Protein AF-A0A7V4PDE4-F1 (afdb_monomer_lite)

Secondary structure (DSSP, 8-state):
------SSS--S-------HHHHHHHHHHHHHHS--TTS-HHHHHHHHHHHHS-HHHHHHHHHHHT-HHHHHHTHHHHHHHHHHHHHTTSS-HHHHHHHHHHTT--

Radius of gyration: 19.89 Å; chains: 1; bounding box: 66×29×40 Å

pLDDT: mean 78.21, std 15.35, range [40.22, 92.06]

Structure (mmCIF, N/CA/C/O backbone):
data_AF-A0A7V4PDE4-F1
#
_entry.id   AF-A0A7V4PDE4-F1
#
loop_
_atom_site.group_PDB
_atom_site.id
_atom_site.type_symbol
_atom_site.label_atom_id
_atom_site.label_alt_id
_atom_site.label_comp_id
_atom_site.label_asym_id
_atom_site.label_entity_id
_atom_site.label_seq_id
_atom_site.pdbx_PDB_ins_code
_atom_site.Cartn_x
_atom_site.Cartn_y
_atom_site.Cartn_z
_atom_site.occupancy
_atom_site.B_iso_or_equiv
_atom_site.auth_seq_id
_atom_site.auth_comp_id
_atom_site.auth_asym_id
_atom_site.auth_atom_id
_atom_site.pdbx_PDB_model_num
ATOM 1 N N . MET A 1 1 ? 51.454 1.286 24.499 1.00 43.53 1 MET A N 1
ATOM 2 C CA . MET A 1 1 ? 51.410 0.763 23.115 1.00 43.53 1 MET A CA 1
ATOM 3 C C . MET A 1 1 ? 50.533 -0.483 23.149 1.00 43.53 1 MET A C 1
ATOM 5 O O . MET A 1 1 ? 50.897 -1.407 23.845 1.00 43.53 1 MET A O 1
ATOM 9 N N . GLY A 1 2 ? 49.322 -0.579 22.615 1.00 47.91 2 GLY A N 1
ATOM 10 C CA . GLY A 1 2 ? 48.621 0.208 21.613 1.00 47.91 2 GLY A CA 1
ATOM 11 C C . GLY A 1 2 ? 48.205 -0.742 20.495 1.00 47.91 2 GLY A C 1
ATOM 12 O O . GLY A 1 2 ? 49.038 -0.965 19.641 1.00 47.91 2 GLY A O 1
ATOM 13 N N . VAL A 1 3 ? 46.988 -1.311 20.556 1.00 54.53 3 VAL A N 1
ATOM 14 C CA . VAL A 1 3 ? 46.068 -1.648 19.436 1.00 54.53 3 VAL A CA 1
ATOM 15 C C . VAL A 1 3 ? 44.953 -2.592 19.923 1.00 54.53 3 VAL A C 1
ATOM 17 O O . VAL A 1 3 ? 45.046 -3.802 19.778 1.00 54.53 3 VAL A O 1
ATOM 20 N N . LEU A 1 4 ? 43.871 -2.056 20.497 1.00 53.56 4 LEU A N 1
ATOM 21 C CA . LEU A 1 4 ? 42.638 -2.836 20.732 1.00 53.56 4 LEU A CA 1
ATOM 22 C C . LEU A 1 4 ? 41.371 -1.965 20.746 1.00 53.56 4 LEU A C 1
ATOM 24 O O . LEU A 1 4 ? 40.415 -2.249 21.452 1.00 53.56 4 LEU A O 1
ATOM 28 N N . ASN A 1 5 ? 41.339 -0.898 19.935 1.00 53.72 5 ASN A N 1
ATOM 29 C CA . ASN A 1 5 ? 40.182 0.008 19.867 1.00 53.72 5 ASN A CA 1
ATOM 30 C C . ASN A 1 5 ? 39.619 0.236 18.452 1.00 53.72 5 ASN A C 1
ATOM 32 O O . ASN A 1 5 ? 38.907 1.209 18.213 1.00 53.72 5 ASN A O 1
ATOM 36 N N . PHE A 1 6 ? 39.873 -0.680 17.510 1.00 54.81 6 PHE A N 1
ATOM 37 C CA . PHE A 1 6 ? 39.340 -0.584 16.141 1.00 54.81 6 PHE A CA 1
ATOM 38 C C . PHE A 1 6 ? 37.903 -1.127 15.979 1.00 54.81 6 PHE A C 1
ATOM 40 O O . PHE A 1 6 ? 37.349 -1.104 14.883 1.00 54.81 6 PHE A O 1
ATOM 47 N N . LEU A 1 7 ? 37.260 -1.574 17.067 1.00 54.69 7 LEU A N 1
ATOM 48 C CA . LEU A 1 7 ? 35.954 -2.251 17.040 1.00 54.69 7 LEU A CA 1
ATOM 49 C C . LEU A 1 7 ? 34.752 -1.363 17.431 1.00 54.69 7 LEU A C 1
ATOM 51 O O . LEU A 1 7 ? 33.705 -1.871 17.821 1.00 54.69 7 LEU A O 1
ATOM 55 N N . ARG A 1 8 ? 34.868 -0.028 17.349 1.00 49.66 8 ARG A N 1
ATOM 56 C CA . ARG A 1 8 ? 33.787 0.901 17.762 1.00 49.66 8 ARG A CA 1
ATOM 57 C C . ARG A 1 8 ? 33.509 2.034 16.766 1.00 49.66 8 ARG A C 1
ATOM 59 O O . ARG A 1 8 ? 33.055 3.106 17.155 1.00 49.66 8 ARG A O 1
ATOM 66 N N . LYS A 1 9 ? 33.761 1.820 15.468 1.00 44.75 9 LYS A N 1
ATOM 67 C CA . LYS A 1 9 ? 33.504 2.847 14.435 1.00 44.75 9 LYS A CA 1
ATOM 68 C C . LYS A 1 9 ? 32.886 2.323 13.134 1.00 44.75 9 LYS A C 1
ATOM 70 O O . LYS A 1 9 ? 33.188 2.822 12.059 1.00 44.75 9 LYS A O 1
ATOM 75 N N . LYS A 1 10 ? 31.980 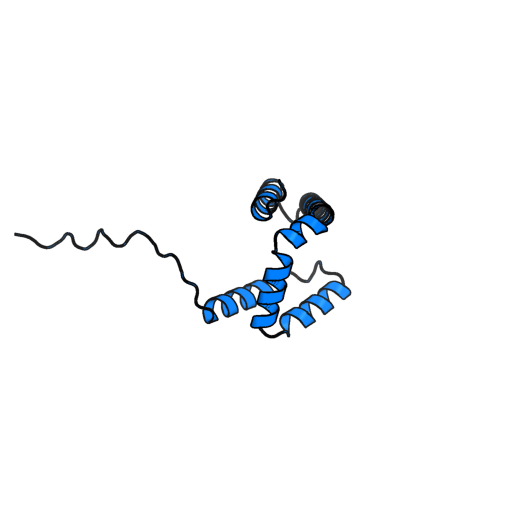1.347 13.229 1.00 40.22 10 LYS A N 1
ATOM 76 C CA . LYS A 1 10 ? 31.145 0.918 12.092 1.00 40.22 10 LYS A CA 1
ATOM 77 C C . LYS A 1 10 ? 29.689 0.691 12.512 1.00 40.22 10 LYS A C 1
ATOM 79 O O . LYS A 1 10 ? 29.110 -0.364 12.309 1.00 40.22 10 LYS A O 1
ATOM 84 N N . LYS A 1 11 ? 29.124 1.692 13.189 1.00 46.50 11 LYS A N 1
ATOM 85 C CA . LYS A 1 11 ? 27.699 1.767 13.537 1.00 46.50 11 LYS A CA 1
ATOM 86 C C . LYS A 1 11 ? 27.186 3.146 13.130 1.00 46.50 11 LYS A C 1
ATOM 88 O O . LYS A 1 11 ? 27.023 4.020 13.975 1.00 46.50 11 LYS A O 1
ATOM 93 N N . LYS A 1 12 ? 27.067 3.369 11.823 1.00 40.53 12 LYS A N 1
ATOM 94 C CA . LYS A 1 12 ? 26.284 4.453 11.220 1.00 40.53 12 LYS A CA 1
ATOM 95 C C . LYS A 1 12 ? 26.303 4.296 9.701 1.00 40.53 12 LYS A C 1
ATOM 97 O O . LYS A 1 12 ? 27.373 4.133 9.124 1.00 40.53 12 LYS A O 1
ATOM 102 N N . ASP A 1 13 ? 25.105 4.350 9.128 1.00 40.62 13 ASP A N 1
ATOM 103 C CA . ASP A 1 13 ? 24.817 4.509 7.701 1.00 40.62 13 ASP A CA 1
ATOM 104 C C . ASP A 1 13 ? 24.850 3.255 6.809 1.00 40.62 13 ASP A C 1
ATOM 106 O O . ASP A 1 13 ? 25.374 3.288 5.698 1.00 40.62 13 ASP A O 1
ATOM 110 N N . ASP A 1 14 ? 24.140 2.195 7.209 1.00 41.78 14 ASP A N 1
ATOM 111 C CA . ASP A 1 14 ? 23.467 1.316 6.237 1.00 41.78 14 ASP A CA 1
ATOM 112 C C . ASP A 1 14 ? 22.254 2.062 5.648 1.00 41.78 14 ASP A C 1
ATOM 114 O O . ASP A 1 14 ? 21.092 1.812 5.962 1.00 41.78 14 ASP A O 1
ATOM 118 N N . LYS A 1 15 ? 22.529 3.050 4.787 1.00 46.59 15 LYS A N 1
ATOM 119 C CA . LYS A 1 15 ? 21.591 3.407 3.721 1.00 46.59 15 LYS A CA 1
ATOM 120 C C . LYS A 1 15 ? 21.648 2.252 2.731 1.00 46.59 15 LYS A C 1
ATOM 122 O O . LYS A 1 15 ? 22.464 2.283 1.810 1.00 46.59 15 LYS A O 1
ATOM 127 N N . GLU A 1 16 ? 20.806 1.243 2.941 1.00 47.50 16 GLU A N 1
ATOM 128 C CA . GLU A 1 16 ? 20.565 0.181 1.969 1.00 47.50 16 GLU A CA 1
ATOM 129 C C . GLU A 1 16 ? 20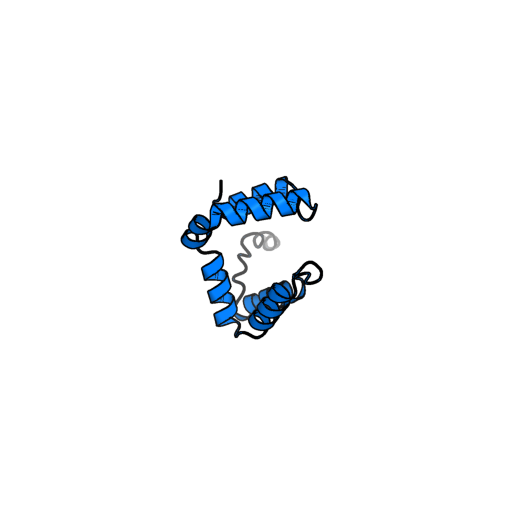.196 0.823 0.627 1.00 47.50 16 GLU A C 1
ATOM 131 O O . GLU A 1 16 ? 19.063 1.238 0.370 1.00 47.50 16 GLU A O 1
ATOM 136 N N . LYS A 1 17 ? 21.180 0.927 -0.267 1.00 51.72 17 LYS A N 1
ATOM 137 C CA . LYS A 1 17 ? 20.922 1.033 -1.696 1.00 51.72 17 LYS A CA 1
ATOM 138 C C . LYS A 1 17 ? 20.459 -0.350 -2.135 1.00 51.72 17 LYS A C 1
ATOM 140 O O . LYS A 1 17 ? 21.243 -1.110 -2.686 1.00 51.72 17 LYS A O 1
ATOM 145 N N . ILE A 1 18 ? 19.198 -0.660 -1.837 1.00 52.47 18 ILE A N 1
ATOM 146 C CA . ILE A 1 18 ? 18.480 -1.828 -2.348 1.00 52.47 18 ILE A CA 1
ATOM 147 C C . ILE A 1 18 ? 18.695 -1.822 -3.869 1.00 52.47 18 ILE A C 1
ATOM 149 O O . ILE A 1 18 ? 18.256 -0.880 -4.544 1.00 52.47 18 ILE A O 1
ATOM 153 N N . GLY A 1 19 ? 19.453 -2.787 -4.399 1.00 54.97 19 GLY A N 1
ATOM 154 C CA . GLY A 1 19 ? 19.723 -2.876 -5.832 1.00 54.97 19 GLY A CA 1
ATOM 155 C C . GLY A 1 19 ? 18.417 -3.086 -6.599 1.00 54.97 19 GLY A C 1
ATOM 156 O O . GLY A 1 19 ? 17.436 -3.566 -6.037 1.00 54.97 19 GLY A O 1
ATOM 157 N N . ASP A 1 20 ? 18.361 -2.748 -7.890 1.00 59.50 20 ASP A N 1
ATOM 158 C CA . ASP A 1 20 ? 17.165 -2.985 -8.724 1.00 59.50 20 ASP A CA 1
ATOM 159 C C . ASP A 1 20 ? 16.665 -4.447 -8.657 1.00 59.50 20 ASP A C 1
ATOM 161 O O . ASP A 1 20 ? 15.468 -4.710 -8.770 1.00 59.50 20 ASP A O 1
ATOM 165 N N . GLN A 1 21 ? 17.566 -5.407 -8.413 1.00 60.03 21 GLN A N 1
ATOM 166 C CA . GLN A 1 21 ? 17.213 -6.813 -8.190 1.00 60.03 21 GLN A CA 1
ATOM 167 C C . GLN A 1 21 ? 16.520 -7.047 -6.838 1.00 60.03 21 GLN A C 1
ATOM 169 O O . GLN A 1 21 ? 15.510 -7.752 -6.789 1.00 60.03 21 GLN A O 1
ATOM 174 N N . ASP A 1 22 ? 16.992 -6.405 -5.772 1.00 65.88 22 ASP A N 1
ATOM 175 C CA . ASP A 1 22 ? 16.397 -6.492 -4.438 1.00 65.88 22 ASP A CA 1
ATOM 176 C C . ASP A 1 22 ? 15.041 -5.773 -4.386 1.00 65.88 22 ASP A C 1
ATOM 178 O O . ASP A 1 22 ? 14.090 -6.285 -3.803 1.00 65.88 22 ASP A O 1
ATOM 182 N N . LYS A 1 23 ? 14.883 -4.639 -5.088 1.00 66.81 23 LYS A N 1
ATOM 183 C CA . LYS A 1 23 ? 13.586 -3.942 -5.202 1.00 66.81 23 LYS A CA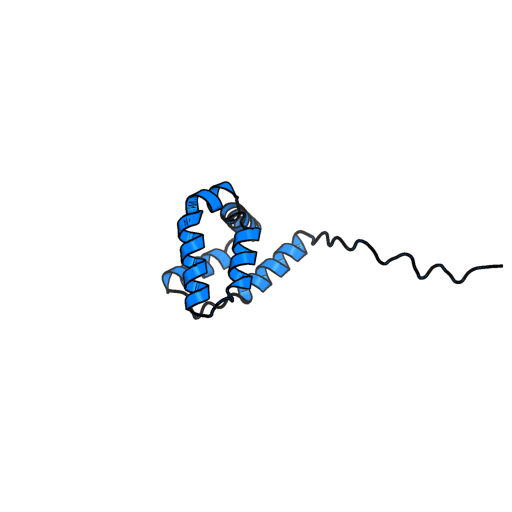 1
ATOM 184 C C . LYS A 1 23 ? 12.543 -4.808 -5.889 1.00 66.81 23 LYS A C 1
ATOM 186 O O . LYS A 1 23 ? 11.397 -4.846 -5.449 1.00 66.81 23 LYS A O 1
ATOM 191 N N . LYS A 1 24 ? 12.940 -5.535 -6.937 1.00 69.62 24 LYS A N 1
ATOM 192 C CA . LYS A 1 24 ? 12.066 -6.487 -7.628 1.00 69.62 24 LYS A CA 1
ATOM 193 C C . LYS A 1 24 ? 11.662 -7.644 -6.715 1.00 69.62 24 LYS A C 1
ATOM 195 O O . LYS A 1 24 ? 10.495 -8.018 -6.726 1.00 69.62 24 LYS A O 1
ATOM 200 N N . ALA A 1 25 ? 12.592 -8.196 -5.937 1.00 74.38 25 ALA A N 1
ATOM 201 C CA . ALA A 1 25 ? 12.297 -9.272 -4.991 1.00 74.38 25 ALA A CA 1
ATOM 202 C C . ALA A 1 25 ? 11.352 -8.805 -3.871 1.00 74.38 25 ALA A C 1
ATOM 204 O O . ALA A 1 25 ? 10.356 -9.469 -3.590 1.00 74.38 25 ALA A O 1
ATOM 205 N N . VAL A 1 26 ? 11.606 -7.623 -3.304 1.00 77.00 26 VAL A N 1
ATOM 206 C CA . VAL A 1 26 ? 10.755 -7.003 -2.279 1.00 77.00 26 VAL A CA 1
ATOM 207 C C . VAL A 1 26 ? 9.372 -6.674 -2.836 1.00 77.00 26 VAL A C 1
ATOM 209 O O . VAL A 1 26 ? 8.371 -6.937 -2.175 1.00 77.00 26 VAL A O 1
ATOM 212 N N . LEU A 1 27 ? 9.287 -6.145 -4.059 1.00 76.38 27 LEU A N 1
ATOM 213 C CA . LEU A 1 27 ? 8.012 -5.846 -4.704 1.00 76.38 27 LEU A CA 1
ATOM 214 C C . LEU A 1 27 ? 7.213 -7.124 -4.990 1.00 76.38 27 LEU A C 1
ATOM 216 O O . LEU A 1 27 ? 6.021 -7.171 -4.709 1.00 76.38 27 LEU A O 1
ATOM 220 N N . ASP A 1 28 ? 7.857 -8.173 -5.500 1.00 79.00 28 ASP A N 1
ATOM 221 C CA . ASP A 1 28 ? 7.216 -9.468 -5.752 1.00 79.00 28 ASP A CA 1
ATOM 222 C C . ASP A 1 28 ? 6.699 -10.103 -4.451 1.00 79.00 28 ASP A C 1
ATOM 224 O O . ASP A 1 28 ? 5.574 -10.602 -4.390 1.00 79.00 28 ASP A O 1
ATOM 228 N N . GLN A 1 29 ? 7.485 -10.007 -3.376 1.00 81.88 29 GLN A N 1
ATOM 229 C CA . GLN A 1 29 ? 7.096 -10.475 -2.051 1.00 81.88 29 GLN A CA 1
ATOM 230 C C . GLN A 1 29 ? 5.938 -9.652 -1.473 1.00 81.88 29 GLN A C 1
ATOM 232 O O . GLN A 1 29 ? 4.969 -10.230 -0.981 1.00 81.88 29 GLN A O 1
ATOM 237 N N . ALA A 1 30 ? 5.974 -8.324 -1.608 1.00 79.75 30 ALA A N 1
ATOM 238 C CA . ALA A 1 30 ? 4.883 -7.446 -1.196 1.00 79.75 30 ALA A CA 1
ATOM 239 C C . ALA A 1 30 ? 3.589 -7.762 -1.959 1.00 79.75 30 ALA A C 1
ATOM 241 O O . ALA A 1 30 ? 2.531 -7.878 -1.348 1.00 79.75 30 ALA A O 1
ATOM 242 N N . LEU A 1 31 ? 3.665 -7.990 -3.275 1.00 81.81 31 LEU A N 1
ATOM 243 C CA . LEU A 1 31 ? 2.515 -8.377 -4.097 1.00 81.81 31 LEU A CA 1
ATOM 244 C C . LEU A 1 31 ? 1.963 -9.762 -3.742 1.00 81.81 31 LEU A C 1
ATOM 246 O O . LEU A 1 31 ? 0.781 -10.016 -3.947 1.00 81.81 31 LEU A O 1
ATOM 250 N N . LYS A 1 32 ? 2.775 -10.673 -3.208 1.00 81.38 32 LYS A N 1
ATOM 251 C CA . LYS A 1 32 ? 2.289 -11.970 -2.708 1.00 81.38 32 LYS A CA 1
ATOM 252 C C . LYS A 1 32 ? 1.603 -11.864 -1.347 1.00 81.38 32 LYS A C 1
ATOM 254 O O . LYS A 1 32 ? 0.751 -12.691 -1.045 1.00 81.38 32 LYS A O 1
ATOM 259 N N . MET A 1 33 ? 1.960 -10.858 -0.548 1.00 79.31 33 MET A N 1
ATOM 260 C CA . MET A 1 33 ? 1.375 -10.602 0.773 1.00 79.31 33 MET A CA 1
ATOM 261 C C . MET A 1 33 ? 0.071 -9.797 0.724 1.00 79.31 33 MET A C 1
ATOM 263 O O . MET A 1 33 ? -0.596 -9.663 1.748 1.00 79.31 33 MET A O 1
ATOM 267 N N . VAL A 1 34 ? -0.305 -9.256 -0.438 1.00 81.00 34 VAL A N 1
ATOM 268 C CA . VAL A 1 34 ? -1.587 -8.563 -0.595 1.00 81.00 34 VAL A CA 1
ATOM 269 C C . VAL A 1 34 ? -2.728 -9.560 -0.404 1.00 81.00 34 VAL A C 1
ATOM 271 O O . VAL A 1 34 ? -2.887 -10.496 -1.189 1.00 81.00 34 VAL A O 1
ATOM 274 N N . ASP A 1 35 ? -3.555 -9.326 0.614 1.00 81.56 35 ASP A N 1
ATOM 275 C CA . ASP A 1 35 ? -4.772 -10.100 0.810 1.00 81.56 35 ASP A CA 1
ATOM 276 C C . ASP A 1 35 ? -5.788 -9.771 -0.290 1.00 81.56 35 ASP A C 1
ATOM 278 O O . ASP A 1 35 ? -6.323 -8.666 -0.388 1.00 81.56 35 ASP A O 1
ATOM 282 N N . THR A 1 36 ? -6.053 -10.759 -1.140 1.00 82.12 36 THR A N 1
ATOM 283 C CA . THR A 1 36 ? -7.032 -10.638 -2.224 1.00 82.12 36 THR A CA 1
ATOM 284 C C . THR A 1 36 ? -8.436 -11.059 -1.792 1.00 82.12 36 THR A C 1
ATOM 286 O O . THR A 1 36 ? -9.377 -10.911 -2.570 1.00 82.12 36 THR A O 1
ATOM 289 N N . SER A 1 37 ? -8.618 -11.571 -0.572 1.00 81.94 37 SER A N 1
ATOM 290 C CA . SER A 1 37 ? -9.898 -12.110 -0.091 1.00 81.94 37 SER A CA 1
ATOM 291 C C . SER A 1 37 ? -10.984 -11.038 -0.029 1.00 81.94 37 SER A C 1
ATOM 293 O O . SER A 1 37 ? -12.123 -11.297 -0.410 1.00 81.94 37 SER A O 1
ATOM 295 N N . SER A 1 38 ? -10.604 -9.816 0.346 1.00 78.62 38 SER A N 1
ATOM 296 C CA . SER A 1 38 ? -11.477 -8.639 0.420 1.00 78.62 38 SER A CA 1
ATOM 297 C C . SER A 1 38 ? -11.696 -7.925 -0.923 1.00 78.62 38 SER A C 1
ATOM 299 O O . SER A 1 38 ? -12.483 -6.983 -1.000 1.00 78.62 38 SER A O 1
ATOM 301 N N . MET A 1 39 ? -11.034 -8.364 -2.001 1.00 84.88 39 MET A N 1
ATOM 302 C CA . MET A 1 39 ? -11.141 -7.726 -3.315 1.00 84.88 39 MET A CA 1
ATOM 303 C C . MET A 1 39 ? -12.368 -8.202 -4.104 1.00 84.88 39 MET A C 1
ATOM 305 O O . MET A 1 39 ? -12.663 -9.399 -4.187 1.00 84.88 39 MET A O 1
ATOM 309 N N . SER A 1 40 ? -13.017 -7.267 -4.800 1.00 89.75 40 SER A N 1
ATOM 310 C CA . SER A 1 40 ? -14.025 -7.566 -5.826 1.00 89.75 40 SER A CA 1
ATOM 311 C C . SER A 1 40 ? -13.417 -8.360 -6.995 1.00 89.75 40 SER A C 1
ATOM 313 O O . SER A 1 40 ? -12.220 -8.269 -7.271 1.00 89.75 40 SER A O 1
ATOM 315 N N . MET A 1 41 ? -14.238 -9.112 -7.738 1.00 90.56 41 MET A N 1
ATOM 316 C CA . MET A 1 41 ? -13.818 -9.890 -8.916 1.00 90.56 41 MET A CA 1
ATOM 317 C C . MET A 1 41 ? -13.021 -9.035 -9.919 1.00 90.56 41 MET A C 1
ATOM 319 O O . MET A 1 41 ? -11.976 -9.459 -10.409 1.00 90.56 41 MET A O 1
ATOM 323 N N . ALA A 1 42 ? -13.465 -7.798 -10.163 1.00 90.69 42 ALA A N 1
ATOM 324 C CA . ALA A 1 42 ? -12.778 -6.861 -11.052 1.00 90.69 42 ALA A CA 1
ATOM 325 C C . ALA A 1 42 ? -11.395 -6.450 -10.515 1.00 90.69 42 ALA A C 1
ATOM 327 O O . ALA A 1 42 ? -10.420 -6.405 -11.265 1.00 90.69 42 ALA A O 1
ATOM 328 N N . GLN A 1 43 ? -11.288 -6.217 -9.204 1.00 87.31 43 GLN A N 1
ATOM 329 C CA . GLN A 1 43 ? -10.026 -5.884 -8.537 1.00 87.31 43 GLN A CA 1
ATOM 330 C C . GLN A 1 43 ? -9.057 -7.074 -8.555 1.00 87.31 43 GLN A C 1
ATOM 332 O O . GLN A 1 43 ? -7.883 -6.892 -8.861 1.00 87.31 43 GLN A O 1
ATOM 337 N N . LYS A 1 44 ? -9.550 -8.301 -8.337 1.00 89.44 44 LYS A N 1
ATOM 338 C CA . LYS A 1 44 ? -8.757 -9.538 -8.450 1.00 89.44 44 LYS A CA 1
ATOM 339 C C . LYS A 1 44 ? -8.183 -9.725 -9.853 1.00 89.44 44 LYS A C 1
ATOM 341 O O . LYS A 1 44 ? -7.024 -10.112 -10.000 1.00 89.44 44 LYS A O 1
ATOM 346 N N . VAL A 1 45 ? -8.977 -9.448 -10.890 1.00 92.06 45 VAL A N 1
ATOM 347 C CA . VAL A 1 45 ? -8.521 -9.521 -12.287 1.00 92.06 45 VAL A CA 1
ATOM 348 C C . VAL A 1 45 ? -7.468 -8.451 -12.565 1.00 92.06 45 VAL A C 1
ATOM 350 O O . VAL A 1 45 ? -6.395 -8.786 -13.062 1.00 92.06 45 VAL A O 1
ATOM 353 N N . ALA A 1 46 ? -7.722 -7.196 -12.186 1.00 88.88 46 ALA A N 1
ATOM 354 C CA . ALA A 1 46 ? -6.754 -6.111 -12.340 1.00 88.88 46 ALA A CA 1
ATOM 355 C C . ALA A 1 46 ? -5.434 -6.415 -11.613 1.00 88.88 46 ALA A C 1
ATOM 357 O O . ALA A 1 46 ? -4.357 -6.214 -12.174 1.00 88.88 46 ALA A O 1
ATOM 358 N N . PHE A 1 47 ? -5.510 -6.981 -10.408 1.00 90.00 47 PHE A N 1
ATOM 359 C CA . PHE A 1 47 ? -4.348 -7.390 -9.631 1.00 90.00 47 PHE A CA 1
ATOM 360 C C . PHE A 1 47 ? -3.564 -8.526 -10.298 1.00 90.00 47 PHE A C 1
ATOM 362 O O . PHE A 1 47 ? -2.346 -8.434 -10.430 1.00 90.00 47 PHE A O 1
ATOM 369 N N . LYS A 1 48 ? -4.242 -9.560 -10.814 1.00 89.94 48 LYS A N 1
ATOM 370 C CA . LYS A 1 48 ? -3.590 -10.632 -11.588 1.00 89.94 48 LYS A CA 1
ATOM 371 C C . LYS A 1 48 ? -2.916 -10.110 -12.854 1.00 89.94 48 LYS A C 1
ATOM 373 O O . LYS A 1 48 ? -1.823 -10.560 -13.190 1.00 89.94 48 LYS A O 1
ATOM 378 N N . VAL A 1 49 ? -3.552 -9.181 -13.569 1.00 90.12 49 VAL A N 1
ATOM 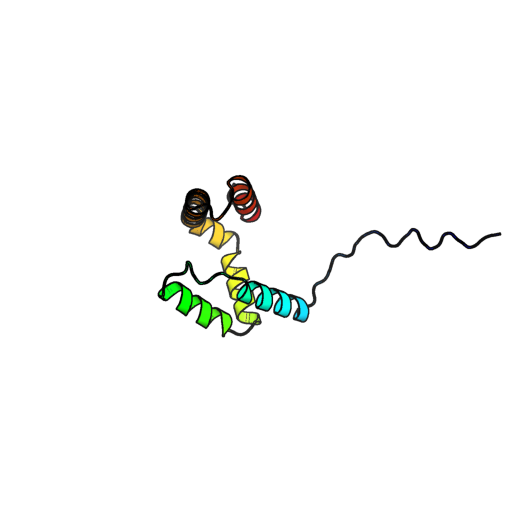379 C CA . VAL A 1 49 ? -2.944 -8.533 -14.743 1.00 90.12 49 VAL A CA 1
ATOM 380 C C . VAL A 1 49 ? -1.711 -7.743 -14.314 1.00 90.12 49 VAL A C 1
ATOM 382 O O . VAL A 1 49 ? -0.664 -7.863 -14.945 1.00 90.12 49 VAL A O 1
ATOM 385 N N . PHE A 1 50 ? -1.801 -7.011 -13.203 1.00 88.00 50 PHE A N 1
ATOM 386 C CA . PHE A 1 50 ? -0.680 -6.275 -12.634 1.00 88.00 50 PHE A CA 1
ATOM 387 C C . PHE A 1 50 ? 0.495 -7.185 -12.264 1.00 88.00 50 PHE A C 1
ATOM 389 O O . PHE A 1 50 ? 1.613 -6.926 -12.702 1.00 88.00 50 PHE A O 1
ATOM 396 N N . GLN A 1 51 ? 0.253 -8.291 -11.559 1.00 86.62 51 GLN A N 1
ATOM 397 C CA . GLN A 1 51 ? 1.280 -9.275 -11.193 1.00 86.62 51 GLN A CA 1
ATOM 398 C C . GLN A 1 51 ? 1.973 -9.904 -12.411 1.00 86.62 51 GLN A C 1
ATOM 400 O O . GLN A 1 51 ? 3.155 -10.226 -12.345 1.00 86.62 51 GLN A O 1
ATOM 405 N N . LYS A 1 52 ? 1.264 -10.051 -13.537 1.00 88.25 52 LYS A N 1
ATOM 406 C CA . LYS A 1 52 ? 1.824 -10.581 -14.791 1.00 88.25 52 LYS A CA 1
ATOM 407 C C . LYS A 1 52 ? 2.607 -9.549 -15.612 1.00 88.25 52 LYS A C 1
ATOM 409 O O . LYS A 1 52 ? 3.260 -9.929 -16.582 1.00 88.25 52 LYS A O 1
ATOM 414 N N . MET A 1 53 ? 2.538 -8.257 -15.278 1.00 87.12 53 MET A N 1
ATOM 415 C CA . MET A 1 53 ? 3.299 -7.229 -15.992 1.00 87.12 53 MET A CA 1
ATOM 416 C C . MET A 1 53 ? 4.808 -7.315 -15.696 1.00 87.12 53 MET A C 1
ATOM 418 O O . MET A 1 53 ? 5.207 -7.748 -14.618 1.00 87.12 53 MET A O 1
ATOM 422 N N . PRO A 1 54 ? 5.677 -6.847 -16.615 1.00 87.56 54 PRO A N 1
ATOM 423 C CA . PRO A 1 54 ? 7.109 -6.739 -16.349 1.00 87.56 54 PRO A CA 1
ATOM 424 C C . PRO A 1 54 ? 7.388 -5.835 -15.144 1.00 87.56 54 PRO A C 1
ATOM 426 O O . PRO A 1 54 ? 6.771 -4.777 -15.023 1.00 87.56 54 PRO A O 1
ATOM 429 N N . ALA A 1 55 ? 8.387 -6.180 -14.326 1.00 82.44 55 ALA A N 1
ATOM 430 C CA . ALA A 1 55 ? 8.751 -5.418 -13.124 1.00 82.44 55 ALA A CA 1
ATOM 431 C C . ALA A 1 55 ? 8.968 -3.918 -13.396 1.00 82.44 55 ALA A C 1
ATOM 433 O O . ALA A 1 55 ? 8.477 -3.076 -12.654 1.00 82.44 55 ALA A O 1
ATOM 434 N N . LYS A 1 56 ? 9.600 -3.567 -14.526 1.00 84.94 56 LYS A N 1
ATOM 435 C CA . LYS A 1 56 ? 9.770 -2.161 -14.937 1.00 84.94 56 LYS A CA 1
ATOM 436 C C . LYS A 1 56 ? 8.435 -1.425 -15.097 1.00 84.94 56 LYS A C 1
ATOM 438 O O . LYS A 1 56 ? 8.315 -0.283 -14.671 1.00 84.94 56 LYS A O 1
ATOM 443 N N . LYS A 1 57 ? 7.426 -2.081 -15.681 1.00 85.06 57 LYS A N 1
ATOM 444 C CA . LYS A 1 57 ? 6.084 -1.504 -15.840 1.00 85.06 57 LYS A CA 1
ATOM 445 C C . LYS A 1 57 ? 5.316 -1.476 -14.523 1.00 85.06 57 LYS A C 1
ATOM 447 O O . LYS A 1 57 ? 4.599 -0.515 -14.277 1.00 85.06 57 LYS A O 1
ATOM 452 N N . GLN A 1 58 ? 5.469 -2.493 -13.676 1.00 85.06 58 GLN A N 1
ATOM 453 C CA . GLN A 1 58 ? 4.881 -2.497 -12.334 1.00 85.06 58 GLN A CA 1
ATOM 454 C C . GLN A 1 58 ? 5.401 -1.317 -11.509 1.00 85.06 58 GLN A C 1
ATOM 456 O O . GLN A 1 58 ? 4.606 -0.555 -10.964 1.00 85.06 58 GLN A O 1
ATOM 461 N N . GLU A 1 59 ? 6.721 -1.113 -11.490 1.00 84.12 59 GLU A N 1
ATOM 462 C CA . GLU A 1 59 ? 7.331 0.041 -10.834 1.00 84.12 59 GLU A CA 1
ATOM 463 C C . GLU A 1 59 ? 6.854 1.360 -11.431 1.00 84.12 59 GLU A C 1
ATOM 465 O O . GLU A 1 59 ? 6.528 2.278 -10.687 1.00 84.12 59 GLU A O 1
ATOM 470 N N . GLU A 1 60 ? 6.796 1.476 -12.758 1.00 87.25 60 GLU A N 1
ATOM 471 C CA . GLU A 1 60 ? 6.326 2.694 -13.417 1.00 87.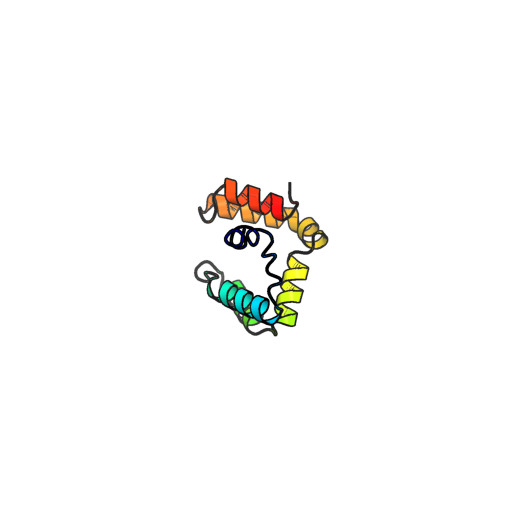25 60 GLU A CA 1
ATOM 472 C C . GLU A 1 60 ? 4.875 3.020 -13.036 1.00 87.25 60 GLU A C 1
ATOM 474 O O . GLU A 1 60 ? 4.554 4.168 -12.739 1.00 87.25 60 GLU A O 1
ATOM 479 N N . MET A 1 61 ? 4.004 2.012 -12.988 1.00 85.19 61 MET A N 1
ATOM 480 C CA . MET A 1 61 ? 2.606 2.162 -12.581 1.00 85.19 61 MET A CA 1
ATOM 481 C C . MET A 1 61 ? 2.487 2.552 -11.106 1.00 85.19 61 MET A C 1
ATOM 483 O O . MET A 1 61 ? 1.733 3.468 -10.785 1.00 85.19 61 MET A O 1
ATOM 487 N N . ILE A 1 62 ? 3.272 1.931 -10.219 1.00 85.06 62 ILE A N 1
ATOM 488 C CA . ILE A 1 62 ? 3.323 2.304 -8.798 1.00 85.06 62 ILE A CA 1
ATOM 489 C C . ILE A 1 62 ? 3.844 3.734 -8.641 1.00 85.06 62 ILE A C 1
ATOM 491 O O . ILE A 1 62 ? 3.241 4.532 -7.931 1.00 85.06 62 ILE A O 1
ATOM 495 N N . ARG A 1 63 ? 4.914 4.105 -9.351 1.00 85.44 63 ARG A N 1
ATOM 496 C CA . ARG A 1 63 ? 5.459 5.472 -9.350 1.00 85.44 63 ARG A CA 1
ATOM 497 C C . ARG A 1 63 ? 4.443 6.485 -9.865 1.00 85.44 63 ARG A C 1
ATOM 499 O O . ARG A 1 63 ? 4.338 7.570 -9.306 1.00 85.44 63 ARG A O 1
ATOM 506 N N . LYS A 1 64 ? 3.676 6.143 -10.904 1.00 85.31 64 LYS A N 1
ATOM 507 C CA . LYS A 1 64 ? 2.583 6.983 -11.416 1.00 85.31 64 LYS A CA 1
ATOM 508 C C . LYS A 1 64 ? 1.459 7.124 -10.397 1.00 85.31 64 LYS A C 1
ATOM 510 O O . LYS A 1 64 ? 0.956 8.230 -10.225 1.00 85.31 64 LYS A O 1
ATOM 515 N N . ALA A 1 65 ? 1.078 6.047 -9.718 1.00 81.75 65 ALA A N 1
ATOM 516 C CA . ALA A 1 65 ? 0.056 6.086 -8.675 1.00 81.75 65 ALA A CA 1
ATOM 517 C C . ALA A 1 65 ? 0.503 6.927 -7.467 1.00 81.75 65 ALA A C 1
ATOM 519 O O . ALA A 1 65 ? -0.284 7.704 -6.938 1.00 81.75 65 ALA A O 1
ATOM 520 N N . LEU A 1 66 ? 1.781 6.832 -7.086 1.00 82.56 66 LEU A N 1
ATOM 521 C CA . LEU A 1 66 ? 2.383 7.598 -5.992 1.00 82.56 66 LEU A CA 1
ATOM 522 C C . LEU A 1 66 ? 2.831 9.011 -6.399 1.00 82.56 66 LEU A C 1
ATOM 524 O O . LEU A 1 66 ? 3.404 9.735 -5.586 1.00 82.56 66 LEU A O 1
ATOM 528 N N . ASN A 1 67 ? 2.599 9.424 -7.647 1.00 88.19 67 ASN A N 1
ATOM 529 C CA . ASN A 1 67 ? 2.951 10.767 -8.082 1.00 88.19 67 ASN A CA 1
ATOM 530 C C . ASN A 1 67 ? 2.065 11.786 -7.339 1.00 88.19 67 ASN A C 1
ATOM 532 O O . ASN A 1 67 ? 0.836 11.665 -7.400 1.00 88.19 67 ASN A O 1
ATOM 536 N N . PRO A 1 68 ? 2.643 12.817 -6.697 1.00 82.00 68 PRO A N 1
ATOM 537 C CA . PRO A 1 68 ? 1.888 13.809 -5.934 1.00 82.00 68 PRO A CA 1
ATOM 538 C C . PRO A 1 68 ? 0.779 14.490 -6.745 1.00 82.00 68 PRO A C 1
ATOM 540 O O . PRO A 1 68 ? -0.280 14.773 -6.194 1.00 82.00 68 PRO A O 1
ATOM 543 N N . GLN A 1 69 ? 0.960 14.699 -8.054 1.00 85.31 69 GLN A N 1
ATOM 544 C CA . GLN A 1 69 ? -0.091 15.275 -8.900 1.00 85.31 69 GLN A CA 1
ATOM 545 C C . GLN A 1 69 ? -1.318 14.360 -9.008 1.00 85.31 69 GLN A C 1
ATOM 547 O O . GLN A 1 69 ? -2.451 14.833 -8.975 1.00 85.31 69 GLN A O 1
ATOM 552 N N . ASN A 1 70 ? -1.106 13.048 -9.114 1.00 84.00 70 ASN A N 1
ATOM 553 C CA . ASN A 1 70 ? -2.194 12.075 -9.188 1.00 84.00 70 ASN A CA 1
ATOM 554 C C . ASN A 1 70 ? -2.844 11.869 -7.820 1.00 84.00 70 ASN A C 1
ATOM 556 O O . ASN A 1 70 ? -4.068 11.833 -7.727 1.00 84.00 70 ASN A O 1
ATOM 560 N N . ILE A 1 71 ? -2.034 11.829 -6.760 1.00 85.00 71 ILE A N 1
ATOM 561 C CA . ILE A 1 71 ? -2.513 11.785 -5.377 1.00 85.00 71 ILE A CA 1
ATOM 562 C C . ILE A 1 71 ? -3.405 12.996 -5.070 1.00 85.00 71 ILE A C 1
ATOM 564 O O . ILE A 1 71 ? -4.454 12.837 -4.456 1.00 85.00 71 ILE A O 1
ATOM 568 N N . GLN A 1 72 ? -3.031 14.201 -5.512 1.00 85.25 72 GLN A N 1
ATOM 569 C CA . GLN A 1 72 ? -3.847 15.401 -5.314 1.00 85.25 72 GLN A CA 1
ATOM 570 C C . GLN A 1 72 ? -5.152 15.354 -6.111 1.00 85.25 72 GLN A C 1
ATOM 572 O O . GLN A 1 72 ? -6.208 15.658 -5.556 1.00 85.25 72 GLN A O 1
ATOM 577 N N . LYS A 1 73 ? -5.103 14.926 -7.381 1.00 87.69 73 LYS A N 1
ATOM 578 C CA . LYS A 1 73 ? -6.305 14.753 -8.217 1.00 87.69 73 LYS A CA 1
ATOM 579 C C . LYS A 1 73 ? -7.297 13.764 -7.605 1.00 87.69 73 LYS A C 1
ATOM 581 O O . LYS A 1 73 ? -8.498 14.001 -7.633 1.00 87.69 73 LYS A O 1
ATOM 586 N N . GLU A 1 74 ? -6.795 12.685 -7.011 1.00 87.50 74 GLU A N 1
ATOM 587 C CA . GLU A 1 74 ? -7.605 11.634 -6.389 1.00 87.50 74 GLU A CA 1
ATOM 588 C C . GLU A 1 74 ? -7.729 11.789 -4.858 1.00 87.50 74 GLU A C 1
ATOM 590 O O . GLU A 1 74 ? -8.254 10.897 -4.187 1.00 87.50 74 GLU A O 1
ATOM 595 N N . LYS A 1 75 ? -7.306 12.932 -4.283 1.00 85.56 75 LYS A N 1
ATOM 596 C CA . LYS A 1 75 ? -7.249 13.178 -2.824 1.00 85.56 75 LYS A CA 1
ATOM 597 C C . LYS A 1 75 ? -8.562 12.826 -2.135 1.00 85.56 75 LYS A C 1
ATOM 599 O O . LYS A 1 75 ? -8.557 12.142 -1.114 1.00 85.56 75 LYS A O 1
ATOM 604 N N . GLY A 1 76 ? -9.687 13.269 -2.698 1.00 87.69 76 GLY A N 1
ATOM 605 C CA . GLY A 1 76 ? -11.016 13.012 -2.140 1.00 87.69 76 GLY A CA 1
ATOM 606 C C . GLY A 1 76 ? -11.329 11.518 -2.020 1.00 87.69 76 GLY A C 1
ATOM 607 O O . GLY A 1 76 ? -11.776 11.069 -0.965 1.00 87.69 76 GLY A O 1
ATOM 608 N N . LYS A 1 77 ? -11.025 10.735 -3.064 1.00 88.25 77 LYS A N 1
ATOM 609 C CA . LYS A 1 77 ? -11.255 9.284 -3.068 1.00 88.25 77 LYS A CA 1
ATOM 610 C C . LYS A 1 77 ? -10.313 8.561 -2.111 1.00 88.25 77 LYS A C 1
ATOM 612 O O . LYS A 1 77 ? -10.771 7.715 -1.352 1.00 88.25 77 LYS A O 1
ATOM 617 N N . ILE A 1 78 ? -9.034 8.940 -2.080 1.00 86.06 78 ILE A N 1
ATOM 618 C CA . ILE A 1 78 ? -8.044 8.352 -1.162 1.00 86.06 78 ILE A CA 1
ATOM 619 C C . ILE A 1 78 ? -8.452 8.597 0.297 1.00 86.06 78 ILE A C 1
ATOM 621 O O . ILE A 1 78 ? -8.420 7.686 1.120 1.00 86.06 78 ILE A O 1
ATOM 625 N N . LEU A 1 79 ? -8.893 9.813 0.631 1.00 90.19 79 LEU A N 1
ATOM 626 C CA . LEU A 1 79 ? -9.362 10.135 1.980 1.00 90.19 79 LEU A CA 1
ATOM 627 C C . LEU A 1 79 ? -10.637 9.371 2.355 1.00 90.19 79 LEU A C 1
ATOM 629 O O . LEU A 1 79 ? -10.765 8.954 3.507 1.00 90.19 79 LEU A O 1
ATOM 633 N N . ALA A 1 80 ? -11.565 9.192 1.412 1.00 91.19 80 ALA A N 1
ATOM 634 C CA . ALA A 1 80 ? -12.773 8.401 1.630 1.00 91.19 80 ALA A CA 1
ATOM 635 C C . ALA A 1 80 ? -12.434 6.927 1.891 1.00 91.19 80 ALA A C 1
ATOM 637 O O . ALA A 1 80 ? -12.891 6.372 2.887 1.00 91.19 80 ALA A O 1
ATOM 638 N N . GLN A 1 81 ? -11.554 6.340 1.078 1.00 88.69 81 GLN A N 1
ATOM 639 C CA . GLN A 1 81 ? -11.081 4.965 1.247 1.00 88.69 81 GLN A CA 1
ATOM 640 C C . GLN A 1 81 ? -10.344 4.767 2.574 1.00 88.69 81 GLN A C 1
ATOM 642 O O . GLN A 1 81 ? -10.591 3.788 3.267 1.00 88.69 81 GLN A O 1
ATOM 647 N N . LEU A 1 82 ? -9.495 5.715 2.987 1.00 89.06 82 LEU A N 1
ATOM 648 C CA . LEU A 1 82 ? -8.828 5.644 4.292 1.00 89.06 82 LEU A CA 1
ATOM 649 C C . LEU A 1 82 ? -9.826 5.717 5.452 1.00 89.06 82 LEU A C 1
ATOM 651 O O . LEU A 1 82 ? -9.664 5.006 6.438 1.00 89.06 82 LEU A O 1
ATOM 655 N N . LYS A 1 83 ? -10.868 6.553 5.355 1.00 89.75 83 LYS A N 1
ATOM 656 C CA . LYS A 1 83 ? -11.931 6.604 6.372 1.00 89.75 83 LYS A CA 1
ATOM 657 C C . LYS A 1 83 ? -12.726 5.304 6.427 1.00 89.75 83 LYS A C 1
ATOM 659 O O . LYS A 1 83 ? -13.051 4.843 7.517 1.00 89.75 83 LYS A O 1
ATOM 664 N N . GLU A 1 84 ? -13.036 4.725 5.274 1.00 91.19 84 GLU A N 1
ATOM 665 C CA . GLU A 1 84 ? -13.737 3.448 5.188 1.00 91.19 84 GLU A CA 1
ATOM 666 C C . GLU A 1 84 ? -12.893 2.313 5.770 1.00 91.19 84 GLU A C 1
ATOM 668 O O . GLU A 1 84 ? -13.399 1.560 6.592 1.00 91.19 84 GLU A O 1
ATOM 673 N N . ALA A 1 85 ? -11.595 2.273 5.460 1.00 87.44 85 ALA A N 1
ATOM 674 C CA . ALA A 1 85 ? -10.655 1.297 6.005 1.00 87.44 85 ALA A CA 1
ATOM 675 C C . ALA A 1 85 ? -10.503 1.407 7.533 1.00 87.44 85 ALA A C 1
ATOM 677 O O . ALA A 1 85 ? -10.404 0.392 8.225 1.00 87.44 85 ALA A O 1
ATOM 678 N N . VAL A 1 86 ? -10.524 2.629 8.083 1.00 91.12 86 VAL A N 1
ATOM 679 C CA . VAL A 1 86 ? -10.587 2.833 9.541 1.00 91.12 86 VAL A CA 1
ATOM 680 C C . VAL A 1 86 ? -11.901 2.294 10.099 1.00 91.12 86 VAL A C 1
ATOM 682 O O . VAL A 1 86 ? -11.907 1.563 11.085 1.00 91.12 86 VAL A O 1
ATOM 685 N N . ARG A 1 87 ? -13.025 2.619 9.453 1.00 91.69 87 ARG A N 1
ATOM 686 C CA . ARG A 1 87 ? -14.360 2.196 9.892 1.00 91.69 87 ARG A CA 1
ATOM 687 C C . ARG A 1 87 ? -14.552 0.678 9.814 1.00 91.69 87 ARG A C 1
ATOM 689 O O . ARG A 1 87 ? -15.247 0.121 10.655 1.00 91.69 87 ARG A O 1
ATOM 696 N N . SER A 1 88 ? -13.947 0.015 8.835 1.00 89.12 88 SER A N 1
ATOM 697 C CA . SER A 1 88 ? -13.976 -1.441 8.683 1.00 89.12 88 SER A CA 1
ATOM 698 C C . SER A 1 88 ? -12.956 -2.158 9.575 1.00 89.12 88 SER A C 1
ATOM 700 O O . SER A 1 88 ? -12.862 -3.379 9.511 1.00 89.12 88 SER A O 1
ATOM 702 N N . GLY A 1 89 ? -12.160 -1.423 10.362 1.00 86.06 89 GLY A N 1
ATOM 703 C CA . GLY A 1 89 ? -11.131 -1.987 11.237 1.00 86.06 89 GLY 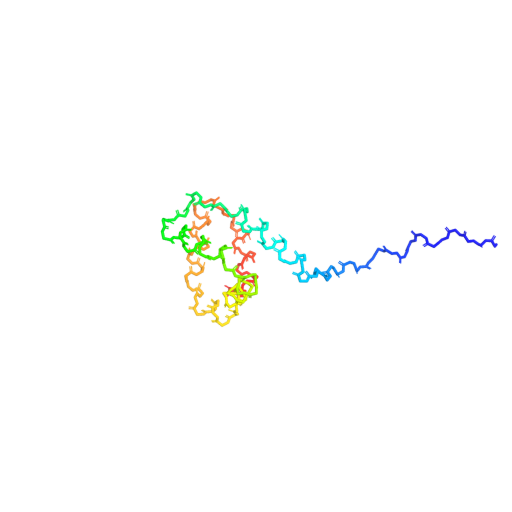A CA 1
ATOM 704 C C . GLY A 1 89 ? -9.911 -2.552 10.502 1.00 86.06 89 GLY A C 1
ATOM 705 O O . GLY A 1 89 ? -9.119 -3.262 11.112 1.00 86.06 89 GLY A O 1
ATOM 706 N N . GLN A 1 90 ? -9.741 -2.249 9.210 1.00 85.50 90 GLN A N 1
ATOM 707 C CA . GLN A 1 90 ? -8.578 -2.696 8.432 1.00 85.50 90 GLN A CA 1
ATOM 708 C C . GLN A 1 90 ? -7.301 -1.958 8.845 1.00 85.50 90 GLN A C 1
ATOM 710 O O . GLN A 1 90 ? -6.216 -2.533 8.795 1.00 85.50 90 GLN A O 1
ATOM 715 N N . ILE A 1 91 ? -7.430 -0.691 9.248 1.00 90.69 91 ILE A N 1
ATOM 716 C CA . ILE A 1 91 ? -6.325 0.136 9.742 1.00 90.69 91 ILE A CA 1
ATOM 717 C C . ILE A 1 91 ? -6.764 0.944 10.965 1.00 90.69 91 ILE A C 1
ATOM 719 O O . ILE A 1 91 ? -7.934 1.297 11.105 1.00 90.69 91 ILE A O 1
ATOM 723 N N . SER A 1 92 ? -5.823 1.284 11.845 1.00 91.56 92 SER A N 1
ATOM 724 C CA . SER A 1 92 ? -6.103 2.191 12.964 1.00 91.56 92 SER A CA 1
ATOM 725 C C . SER A 1 92 ? -6.160 3.653 12.508 1.00 91.56 92 SER A C 1
ATOM 727 O O . SER A 1 92 ? -5.608 4.030 11.471 1.00 91.56 92 SER A O 1
ATOM 729 N N . GLN A 1 93 ? -6.787 4.521 13.306 1.00 90.69 93 GLN A N 1
ATOM 730 C CA . GLN A 1 93 ? -6.836 5.957 13.010 1.00 90.69 93 GLN A CA 1
ATOM 731 C C . GLN A 1 93 ? -5.429 6.579 12.927 1.00 90.69 93 GLN A C 1
ATOM 733 O O . GLN A 1 93 ? -5.162 7.371 12.025 1.00 90.69 93 GLN A O 1
ATOM 738 N N . ALA A 1 94 ? -4.506 6.147 13.793 1.00 91.56 94 ALA A N 1
ATOM 739 C CA . ALA A 1 94 ? -3.107 6.572 13.755 1.00 91.56 94 ALA A CA 1
ATOM 740 C C . ALA A 1 94 ? -2.405 6.141 12.454 1.00 91.56 94 ALA A C 1
ATOM 742 O O . ALA A 1 94 ? -1.696 6.937 11.840 1.00 91.56 94 ALA A O 1
ATOM 743 N N . GLN A 1 95 ? -2.653 4.914 11.980 1.00 88.38 95 GLN A N 1
ATOM 744 C CA . GLN A 1 95 ? -2.127 4.441 10.694 1.00 88.38 95 GLN A CA 1
ATOM 745 C C . GLN A 1 95 ? -2.701 5.248 9.525 1.00 88.38 95 GLN A C 1
ATOM 747 O O . GLN A 1 95 ? -1.963 5.639 8.622 1.00 88.38 95 GLN A O 1
ATOM 752 N N . ALA A 1 96 ? -3.995 5.574 9.556 1.00 89.62 96 ALA A N 1
ATOM 753 C CA . ALA A 1 96 ? -4.612 6.412 8.534 1.00 89.62 96 ALA A CA 1
ATOM 754 C C . ALA A 1 96 ? -4.005 7.825 8.492 1.00 89.62 96 ALA A C 1
ATOM 756 O O . ALA A 1 96 ? -3.803 8.374 7.410 1.00 89.62 96 ALA A O 1
ATOM 757 N N . GLU A 1 97 ? -3.680 8.420 9.641 1.00 90.94 97 GLU A N 1
ATOM 758 C CA . GLU A 1 97 ? -2.989 9.715 9.716 1.00 90.94 97 GLU A CA 1
ATOM 759 C C . GLU A 1 97 ? -1.544 9.646 9.214 1.00 90.94 97 GLU A C 1
ATOM 761 O O . GLU A 1 97 ? -1.106 10.536 8.479 1.00 90.94 97 GLU A O 1
ATOM 766 N N . GLN A 1 98 ? -0.822 8.568 9.529 1.00 91.62 98 GLN A N 1
ATOM 767 C CA . GLN A 1 98 ? 0.512 8.325 8.980 1.00 91.62 98 GLN A CA 1
ATOM 768 C C . GLN A 1 98 ? 0.474 8.207 7.453 1.00 91.62 98 GLN A C 1
ATOM 770 O O . GLN A 1 98 ? 1.261 8.868 6.776 1.00 91.62 98 GLN A O 1
ATOM 775 N N . ILE A 1 99 ? -0.475 7.444 6.900 1.00 88.75 99 ILE A N 1
ATOM 776 C CA . ILE A 1 99 ? -0.633 7.288 5.448 1.00 88.75 99 ILE A CA 1
ATOM 777 C C . ILE A 1 99 ? -0.978 8.633 4.798 1.00 88.75 99 ILE A C 1
ATOM 779 O O . ILE A 1 99 ? -0.348 9.019 3.814 1.00 88.75 99 ILE A O 1
ATOM 783 N N . LYS A 1 100 ? -1.911 9.409 5.369 1.00 88.56 100 LYS A N 1
ATOM 784 C CA . LYS A 1 100 ? -2.209 10.769 4.877 1.00 88.56 100 LYS A CA 1
ATOM 785 C C . LYS A 1 100 ? -0.966 11.649 4.869 1.00 88.56 100 LYS A C 1
ATOM 787 O O . LYS A 1 100 ? -0.729 12.359 3.896 1.00 88.56 100 LYS A O 1
ATOM 792 N N . SER A 1 101 ? -0.163 11.590 5.929 1.00 88.44 101 SER A N 1
ATOM 793 C CA . SER A 1 101 ? 1.081 12.350 6.019 1.00 88.44 101 SER A CA 1
ATOM 794 C C . SER A 1 101 ? 2.100 11.928 4.960 1.00 88.44 101 SER A C 1
ATOM 796 O O . SER A 1 101 ? 2.749 12.794 4.381 1.00 88.44 101 SER A O 1
ATOM 798 N N . GLN A 1 102 ? 2.248 10.626 4.703 1.00 85.56 102 GLN A N 1
ATOM 799 C CA . GLN A 1 102 ? 3.170 10.099 3.691 1.00 85.56 102 GLN A CA 1
ATOM 800 C C . GLN A 1 102 ? 2.747 10.479 2.270 1.00 85.56 102 GLN A C 1
ATOM 802 O O . GLN A 1 102 ? 3.591 10.774 1.431 1.00 85.56 102 GLN A O 1
ATOM 807 N N . LEU A 1 103 ? 1.439 10.526 2.019 1.00 84.69 103 LEU A N 1
ATOM 808 C CA . LEU A 1 103 ? 0.872 10.932 0.736 1.00 84.69 103 LEU A CA 1
ATOM 809 C C . LEU A 1 103 ? 0.787 12.463 0.571 1.00 84.69 103 LEU A C 1
ATOM 811 O O . LEU A 1 103 ? 0.329 12.941 -0.463 1.00 84.69 103 LEU A O 1
ATOM 815 N N . GLY A 1 104 ? 1.196 13.250 1.574 1.00 83.50 104 GLY A N 1
ATOM 816 C CA . GLY A 1 104 ? 1.080 14.713 1.539 1.00 83.50 104 GLY A CA 1
ATOM 817 C C . GLY A 1 104 ? -0.372 15.211 1.536 1.00 83.50 104 GLY A C 1
ATOM 818 O O . GLY A 1 104 ? -0.651 16.316 1.083 1.00 83.50 104 GLY A O 1
ATOM 819 N N . LEU A 1 105 ? -1.305 14.395 2.034 1.00 81.44 105 LEU A N 1
ATOM 820 C CA . LEU A 1 105 ? -2.749 14.645 2.054 1.00 81.44 105 LEU A CA 1
ATOM 821 C C . LEU A 1 105 ? -3.238 15.301 3.353 1.00 81.44 105 LEU A C 1
ATOM 823 O O . LEU A 1 105 ? -4.423 15.182 3.675 1.00 81.44 105 LEU A O 1
ATOM 827 N N . ARG A 1 106 ? -2.334 15.969 4.080 1.00 67.88 106 ARG A N 1
ATOM 828 C CA . ARG A 1 106 ? -2.673 16.768 5.263 1.00 67.88 106 ARG A CA 1
ATOM 829 C C . ARG A 1 106 ? -3.723 17.841 4.944 1.00 67.88 106 ARG A C 1
ATOM 831 O O . ARG A 1 106 ? -3.887 18.223 3.753 1.00 67.88 106 ARG A O 1
#

Foldseek 3Di:
DDDDPPPPPDPDDPPPPCDPVNVLVVVLVVLVPDDCVPPDPVRVVVSVVLNPDDPVVNVVVVCVCLPLVNCVVCLVVLLVVLVVCCVVVVDPPVVSVVVCVSSVSD

Sequence (106 aa):
MGVLNFLRKKKKDDKEKIGDQDKKAVLDQALKMVDTSSMSMAQKVAFKVFQKMPAKKQEEMIRKALNPQNIQKEKGKILAQLKEAVRSGQISQAQAEQIKSQLGLR